Protein AF-A0A4R4IU76-F1 (afdb_monomer_lite)

pLDDT: mean 70.02, std 19.3, range [32.53, 90.44]

Secondary structure (DSSP, 8-state):
-EEEEEEEETT--S-BTTB-HHHHHHHHHHHHHT--SS-GGGSSS----SEEEEEEEEETTEEEEEEEEEEE-TTS-EEEEEEEEE-TT------SS--SS----

Foldseek 3Di:
DEEAEAEAALVDQDDDPNDGNVNVVVLVVVQVVPVPPPDPCVPVPPPDAPYKYWYWYDHPPAQKIKIWIWGADPVRDTHTHDIDIDRNPPPDDPDPDPPDDDPDD

Structure (mmCIF, N/CA/C/O backbone):
data_AF-A0A4R4IU76-F1
#
_entry.id   AF-A0A4R4IU76-F1
#
loop_
_atom_site.group_PDB
_atom_site.id
_atom_site.type_symbol
_atom_site.label_atom_id
_atom_site.label_alt_id
_atom_site.label_comp_id
_atom_site.label_asym_id
_atom_site.label_entity_id
_atom_site.label_seq_id
_atom_site.pdbx_PDB_ins_code
_atom_site.Cartn_x
_atom_site.Cartn_y
_atom_site.Cartn_z
_atom_site.occupancy
_atom_site.B_iso_or_equiv
_atom_site.auth_seq_id
_atom_site.auth_comp_id
_atom_site.auth_asym_id
_atom_site.auth_atom_id
_atom_site.pdbx_PDB_model_num
ATOM 1 N N . MET A 1 1 ? -16.902 -8.744 7.222 1.00 65.62 1 MET A N 1
ATOM 2 C CA . MET A 1 1 ? -15.601 -8.195 6.818 1.00 65.62 1 MET A CA 1
ATOM 3 C C . MET A 1 1 ? -15.558 -8.122 5.305 1.00 65.62 1 MET A C 1
ATOM 5 O O . MET A 1 1 ? -15.664 -9.162 4.661 1.00 65.62 1 MET A O 1
ATOM 9 N N . SER A 1 2 ? -15.517 -6.914 4.751 1.00 78.06 2 SER A N 1
ATOM 10 C CA . SER A 1 2 ? -15.351 -6.700 3.309 1.00 78.06 2 SER A CA 1
ATOM 11 C C . SER A 1 2 ? -13.887 -6.385 3.022 1.00 78.06 2 SER A C 1
ATOM 13 O O . SER A 1 2 ? -13.335 -5.484 3.650 1.00 78.06 2 SER A O 1
ATOM 15 N N . THR A 1 3 ? -13.270 -7.105 2.085 1.00 81.31 3 THR A N 1
ATOM 16 C CA . THR A 1 3 ? -11.884 -6.856 1.670 1.00 81.31 3 THR A CA 1
ATOM 17 C C . THR A 1 3 ? -11.855 -6.425 0.212 1.00 81.31 3 THR A C 1
ATOM 19 O O . THR A 1 3 ? -12.325 -7.151 -0.664 1.00 81.31 3 THR A O 1
ATOM 22 N N . THR A 1 4 ? -11.296 -5.247 -0.049 1.00 85.56 4 THR A N 1
ATOM 23 C CA . THR A 1 4 ? -11.069 -4.736 -1.405 1.00 85.56 4 THR A CA 1
ATOM 24 C C . THR A 1 4 ? -9.624 -4.993 -1.802 1.00 85.56 4 THR A C 1
ATOM 26 O O . THR A 1 4 ? -8.719 -4.602 -1.073 1.00 85.56 4 THR A O 1
ATOM 29 N N . HIS A 1 5 ? -9.402 -5.611 -2.959 1.00 84.94 5 HIS A N 1
ATOM 30 C CA . HIS A 1 5 ? -8.064 -5.808 -3.515 1.00 84.94 5 HIS A CA 1
ATOM 31 C C . HIS A 1 5 ? -7.875 -4.911 -4.734 1.00 84.94 5 HIS A C 1
ATOM 33 O O . HIS A 1 5 ? -8.685 -4.941 -5.663 1.00 84.94 5 HIS A O 1
ATOM 39 N N . LEU A 1 6 ? -6.802 -4.130 -4.725 1.00 87.19 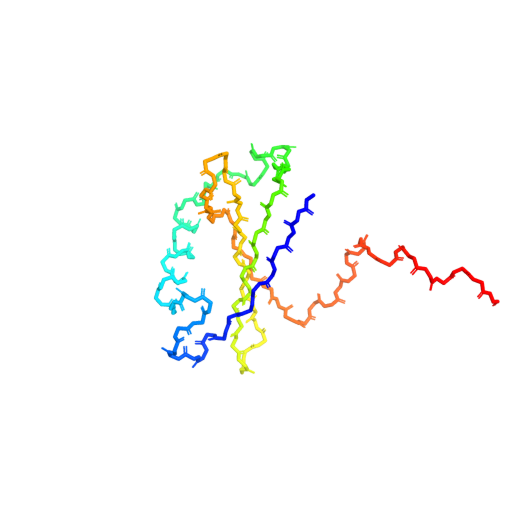6 LEU A N 1
ATOM 40 C CA . LEU A 1 6 ? -6.352 -3.314 -5.843 1.00 87.19 6 LEU A CA 1
ATOM 41 C C . LEU A 1 6 ? -4.980 -3.813 -6.283 1.00 87.19 6 LEU A C 1
ATOM 43 O O . LEU A 1 6 ? -4.152 -4.176 -5.449 1.00 87.19 6 LEU A O 1
ATOM 47 N N . TYR A 1 7 ? -4.749 -3.822 -7.591 1.00 86.25 7 TYR A N 1
ATOM 48 C CA . TYR A 1 7 ? -3.442 -4.122 -8.156 1.00 86.25 7 TYR A CA 1
ATOM 49 C C . TYR A 1 7 ? -2.845 -2.846 -8.733 1.00 86.25 7 TYR A C 1
ATOM 51 O O . TYR A 1 7 ? -3.543 -2.068 -9.379 1.00 86.25 7 TYR A O 1
ATOM 59 N N . PHE A 1 8 ? -1.559 -2.644 -8.498 1.00 86.94 8 PHE A N 1
ATOM 60 C CA . PHE A 1 8 ? -0.817 -1.490 -8.953 1.00 86.94 8 PHE A CA 1
ATOM 61 C C . PHE A 1 8 ? 0.443 -1.956 -9.687 1.00 86.94 8 PHE A C 1
ATOM 63 O O . PHE A 1 8 ? 1.275 -2.668 -9.122 1.00 86.94 8 PHE A O 1
ATOM 70 N N . ASP A 1 9 ? 0.589 -1.544 -10.945 1.00 86.06 9 ASP A N 1
ATOM 71 C CA . ASP A 1 9 ? 1.787 -1.803 -11.743 1.00 86.06 9 ASP A CA 1
ATOM 72 C C . ASP A 1 9 ? 2.838 -0.716 -11.488 1.00 86.06 9 ASP A C 1
ATOM 74 O O . ASP A 1 9 ? 2.675 0.422 -11.931 1.00 86.06 9 ASP A O 1
ATOM 78 N N . SER A 1 10 ? 3.923 -1.060 -10.792 1.00 83.25 10 SER A N 1
ATOM 79 C CA . SER A 1 10 ? 5.005 -0.119 -10.467 1.00 83.25 10 SER A CA 1
ATOM 80 C C . SER A 1 10 ? 5.873 0.286 -11.659 1.00 83.25 10 SER A C 1
ATOM 82 O O . SER A 1 10 ? 6.672 1.211 -11.535 1.00 83.25 10 SER A O 1
ATOM 84 N N . SER A 1 11 ? 5.733 -0.375 -12.813 1.00 83.94 11 SER A N 1
ATOM 85 C CA . SER A 1 11 ? 6.420 0.015 -14.053 1.00 83.94 11 SER A CA 1
ATOM 86 C C . SER A 1 11 ? 5.714 1.140 -14.812 1.00 83.94 11 SER A C 1
ATOM 88 O O . SER A 1 11 ? 6.295 1.727 -15.724 1.00 83.94 11 SER A O 1
ATOM 90 N N . SER A 1 12 ? 4.465 1.441 -14.453 1.00 83.88 12 SER A N 1
ATOM 91 C CA . SER A 1 12 ? 3.705 2.529 -15.057 1.00 83.88 12 SER A CA 1
ATOM 92 C C . SER A 1 12 ? 4.022 3.855 -14.371 1.00 83.88 12 SER A C 1
ATOM 94 O O . SER A 1 12 ? 3.962 3.958 -13.146 1.00 83.88 12 SER A O 1
ATOM 96 N N . ASP A 1 13 ? 4.290 4.889 -15.166 1.00 81.56 13 ASP A N 1
ATOM 97 C CA . ASP A 1 13 ? 4.432 6.271 -14.689 1.00 81.56 13 ASP A CA 1
ATOM 98 C C . ASP A 1 13 ? 3.074 6.992 -14.544 1.00 81.56 13 ASP A C 1
ATOM 100 O O . ASP A 1 13 ? 3.004 8.115 -14.038 1.00 81.56 13 ASP A O 1
ATOM 104 N N . GLU A 1 14 ? 1.979 6.366 -14.988 1.00 85.19 14 GLU A N 1
ATOM 105 C CA . GLU A 1 14 ? 0.628 6.918 -14.885 1.00 85.19 14 GLU A CA 1
ATOM 106 C C . GLU A 1 14 ? -0.016 6.614 -13.527 1.00 85.19 14 GLU A C 1
ATOM 108 O O . GLU A 1 14 ? 0.274 5.609 -12.871 1.00 85.19 14 GLU A O 1
ATOM 113 N N . SER A 1 15 ? -0.952 7.474 -13.112 1.00 86.50 15 SER A N 1
ATOM 114 C CA . SER A 1 15 ? -1.728 7.226 -11.903 1.00 86.50 15 SER A CA 1
ATOM 115 C C . SER A 1 15 ? -2.688 6.049 -12.090 1.00 86.50 15 SER A C 1
ATOM 117 O O . SER A 1 15 ? -3.423 5.958 -13.074 1.00 86.50 15 SER A O 1
ATOM 119 N N . GLN A 1 16 ? -2.719 5.152 -11.108 1.00 88.12 16 GLN A N 1
ATOM 120 C CA . GLN A 1 16 ? -3.595 3.980 -11.085 1.00 88.12 16 GLN A CA 1
ATOM 121 C C . GLN A 1 16 ? -4.380 3.985 -9.783 1.00 88.12 16 GLN A C 1
ATOM 123 O O . GLN A 1 16 ? -3.820 4.209 -8.714 1.00 88.12 16 GLN A O 1
ATOM 128 N N . HIS A 1 17 ? -5.694 3.773 -9.864 1.00 85.50 17 HIS A N 1
ATOM 129 C CA . HIS A 1 17 ? -6.578 3.824 -8.692 1.00 85.50 17 HIS A CA 1
ATOM 130 C C . HIS A 1 17 ? -6.442 5.123 -7.871 1.00 85.50 17 HIS A C 1
ATOM 132 O O . HIS A 1 17 ? -6.608 5.112 -6.656 1.00 85.50 17 HIS A O 1
ATOM 138 N N . SER A 1 18 ? -6.143 6.241 -8.546 1.00 86.62 18 SER A N 1
ATOM 139 C CA . SER A 1 18 ? -5.863 7.552 -7.937 1.00 86.62 18 SER A CA 1
ATOM 140 C C . SER A 1 18 ? -4.578 7.629 -7.097 1.00 86.62 18 SER A C 1
ATOM 142 O O . SER A 1 18 ? -4.378 8.622 -6.400 1.00 86.62 18 SER A O 1
ATOM 144 N N . PHE A 1 19 ? -3.693 6.635 -7.193 1.00 84.81 19 PHE A N 1
ATOM 145 C CA . PHE A 1 19 ? -2.356 6.640 -6.600 1.00 84.81 19 PHE A CA 1
ATOM 146 C C . PHE A 1 19 ? -1.282 6.856 -7.668 1.00 84.81 19 PHE A C 1
ATOM 148 O O . PHE A 1 19 ? -1.423 6.411 -8.807 1.00 84.81 19 PHE A O 1
ATOM 155 N N . THR A 1 20 ? -0.196 7.526 -7.291 1.00 90.38 20 THR A N 1
ATOM 156 C CA . THR A 1 20 ? 1.058 7.575 -8.058 1.00 90.38 20 THR A CA 1
ATOM 157 C C . THR A 1 20 ? 2.118 6.705 -7.380 1.00 90.38 20 THR A C 1
ATOM 159 O O . THR A 1 20 ? 1.987 6.370 -6.200 1.00 90.38 20 THR A O 1
ATOM 162 N N . ASN A 1 21 ? 3.201 6.388 -8.097 1.00 86.12 21 ASN A N 1
ATOM 163 C CA . ASN A 1 21 ? 4.361 5.687 -7.530 1.00 86.12 21 ASN A CA 1
ATOM 164 C C . ASN A 1 21 ? 4.936 6.402 -6.299 1.00 86.12 21 ASN A C 1
ATOM 166 O O . ASN A 1 21 ? 5.260 5.765 -5.302 1.00 86.12 21 ASN A O 1
ATOM 170 N N . GLU A 1 22 ? 5.039 7.732 -6.358 1.00 89.75 22 GLU A N 1
ATOM 171 C CA . GLU A 1 22 ? 5.543 8.556 -5.254 1.00 89.75 22 GLU A CA 1
ATOM 172 C C . GLU A 1 22 ? 4.649 8.438 -4.013 1.00 89.75 22 GLU A C 1
ATOM 174 O O . GLU A 1 22 ? 5.147 8.136 -2.933 1.00 89.75 22 GLU A O 1
ATOM 179 N N . MET A 1 23 ? 3.324 8.540 -4.180 1.00 89.19 23 MET A N 1
ATOM 180 C CA . MET A 1 23 ? 2.376 8.394 -3.069 1.00 89.19 23 MET A CA 1
ATOM 181 C C . MET A 1 23 ? 2.451 7.009 -2.418 1.00 89.19 23 MET A C 1
ATOM 183 O O . MET A 1 23 ? 2.338 6.894 -1.198 1.00 89.19 23 MET A O 1
ATOM 187 N N . LEU A 1 24 ? 2.633 5.950 -3.211 1.00 88.56 24 LEU A N 1
ATOM 188 C CA . LEU A 1 24 ? 2.792 4.600 -2.670 1.00 88.56 24 LEU A CA 1
ATOM 189 C C . LEU A 1 24 ? 4.115 4.445 -1.921 1.00 88.56 24 LEU A C 1
ATOM 191 O O . LEU A 1 24 ? 4.117 3.877 -0.832 1.00 88.56 24 LEU A O 1
ATOM 195 N N . ASN A 1 25 ? 5.212 4.994 -2.443 1.00 88.75 25 ASN A N 1
ATOM 196 C CA . ASN A 1 25 ? 6.499 4.996 -1.747 1.00 88.75 25 ASN A CA 1
ATOM 197 C C . ASN A 1 25 ? 6.427 5.748 -0.413 1.00 88.75 25 ASN A C 1
ATOM 199 O O . ASN A 1 25 ? 6.941 5.251 0.588 1.00 88.75 25 ASN A O 1
ATOM 203 N N . ASP A 1 26 ? 5.737 6.887 -0.363 1.00 90.44 26 ASP A N 1
ATOM 204 C CA . ASP A 1 26 ? 5.523 7.635 0.878 1.00 90.44 26 ASP A CA 1
ATOM 205 C C . ASP A 1 26 ? 4.725 6.823 1.905 1.00 90.44 26 ASP A C 1
ATOM 207 O O . ASP A 1 26 ? 5.072 6.802 3.086 1.00 90.44 26 ASP A O 1
ATOM 211 N N . ILE A 1 27 ? 3.692 6.095 1.467 1.00 88.00 27 ILE A N 1
ATOM 212 C CA . I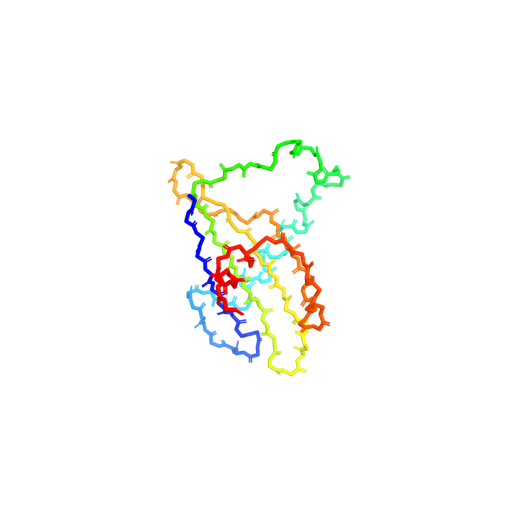LE A 1 27 ? 2.913 5.198 2.334 1.00 88.00 27 ILE A CA 1
ATOM 213 C C . ILE A 1 27 ? 3.780 4.048 2.856 1.00 88.00 27 ILE A C 1
ATOM 215 O O . ILE A 1 27 ? 3.726 3.719 4.042 1.00 88.00 27 ILE A O 1
ATOM 219 N N . ILE A 1 28 ? 4.584 3.436 1.987 1.00 86.06 28 ILE A N 1
ATOM 220 C CA . ILE A 1 28 ? 5.498 2.353 2.359 1.00 86.06 28 ILE A CA 1
ATOM 221 C C . ILE A 1 28 ? 6.488 2.853 3.414 1.00 86.06 28 ILE A C 1
ATOM 223 O O . ILE A 1 28 ? 6.637 2.223 4.463 1.00 86.06 28 ILE A O 1
ATOM 227 N N . ASN A 1 29 ? 7.106 4.010 3.172 1.00 86.12 29 ASN A N 1
ATOM 228 C CA . ASN A 1 29 ? 8.025 4.652 4.108 1.00 86.12 29 ASN A CA 1
ATOM 229 C C . ASN A 1 29 ? 7.333 4.971 5.432 1.00 86.12 29 ASN A C 1
ATOM 231 O O . ASN A 1 29 ? 7.859 4.615 6.481 1.00 86.12 29 ASN A O 1
ATOM 235 N N . TYR A 1 30 ? 6.123 5.534 5.398 1.00 84.00 30 TYR A N 1
ATOM 236 C CA . TYR A 1 30 ? 5.329 5.789 6.597 1.00 84.00 30 TYR A CA 1
ATOM 237 C C . TYR A 1 30 ? 5.124 4.511 7.418 1.00 84.00 30 TYR A C 1
ATOM 239 O O . TYR A 1 30 ? 5.346 4.521 8.629 1.00 84.00 30 TYR A O 1
ATOM 247 N N . VAL A 1 31 ? 4.751 3.396 6.783 1.00 83.12 31 VAL A N 1
ATOM 248 C CA . VAL A 1 31 ? 4.579 2.118 7.487 1.00 83.12 31 VAL A CA 1
ATOM 249 C C . VAL A 1 31 ? 5.904 1.623 8.059 1.00 83.12 31 VAL A C 1
ATOM 251 O O . VAL A 1 31 ? 5.911 1.152 9.191 1.00 83.12 31 VAL A O 1
ATOM 254 N N . TYR A 1 32 ? 7.021 1.732 7.332 1.00 81.12 32 TYR A N 1
ATOM 255 C CA . TYR A 1 32 ? 8.341 1.338 7.841 1.00 81.12 32 TYR A CA 1
ATOM 256 C C . TYR A 1 32 ? 8.809 2.204 9.017 1.00 81.12 32 TYR A C 1
ATOM 258 O O . TYR A 1 32 ? 9.315 1.661 9.998 1.00 81.12 32 TYR A O 1
ATOM 266 N N . GLU A 1 33 ? 8.621 3.521 8.949 1.00 81.06 33 GLU A N 1
ATOM 267 C CA . GLU A 1 33 ? 9.012 4.479 9.990 1.00 81.06 33 GLU A CA 1
ATOM 268 C C . GLU A 1 33 ? 8.152 4.352 11.250 1.00 81.06 33 GLU A C 1
ATOM 270 O O . GLU A 1 33 ? 8.653 4.479 12.367 1.00 81.06 33 GLU A O 1
ATOM 275 N N . ASN A 1 34 ? 6.862 4.052 11.078 1.00 70.12 34 ASN A N 1
ATOM 276 C CA . ASN A 1 34 ? 5.912 3.848 12.172 1.00 70.12 34 ASN A CA 1
ATOM 277 C C . ASN A 1 34 ? 5.793 2.374 12.576 1.00 70.12 34 ASN A C 1
ATOM 279 O O . ASN A 1 34 ? 4.993 2.025 13.451 1.00 70.12 34 ASN A O 1
ATOM 283 N N . ARG A 1 35 ? 6.612 1.491 11.987 1.00 64.06 35 ARG A N 1
ATOM 284 C CA . ARG A 1 35 ? 6.736 0.105 12.425 1.00 64.06 35 ARG A CA 1
ATOM 285 C C . ARG A 1 35 ? 7.381 0.129 13.801 1.00 64.06 35 ARG A C 1
ATOM 287 O O . ARG A 1 35 ? 8.599 0.218 13.938 1.00 64.06 35 ARG A O 1
ATOM 294 N N . HIS A 1 36 ? 6.562 0.055 14.845 1.00 52.59 36 HIS A N 1
ATOM 295 C CA . HIS A 1 36 ? 7.077 -0.145 16.188 1.00 52.59 36 HIS A CA 1
ATOM 296 C C . HIS A 1 36 ? 8.016 -1.366 16.175 1.00 52.59 36 HIS A C 1
ATOM 298 O O . HIS A 1 36 ? 7.636 -2.459 15.770 1.00 52.59 36 HIS A O 1
ATOM 304 N N . ILE A 1 37 ? 9.249 -1.187 16.663 1.00 48.78 37 ILE A N 1
ATOM 305 C CA . ILE A 1 37 ? 10.222 -2.267 16.945 1.00 48.78 37 ILE A CA 1
ATOM 306 C C . ILE A 1 37 ? 9.721 -3.152 18.120 1.00 48.78 37 ILE A C 1
ATOM 308 O O . ILE A 1 37 ? 10.399 -4.063 18.587 1.00 48.78 37 ILE A O 1
ATOM 312 N N . GLY A 1 38 ? 8.504 -2.906 18.616 1.00 40.78 38 GLY A N 1
ATOM 313 C CA . GLY A 1 38 ? 7.742 -3.839 19.431 1.00 40.78 38 GLY A CA 1
ATOM 314 C C . GLY A 1 38 ? 7.016 -4.826 18.525 1.00 40.78 38 GLY A C 1
ATOM 315 O O . GLY A 1 38 ? 6.344 -4.425 17.583 1.00 40.78 38 GLY A O 1
AT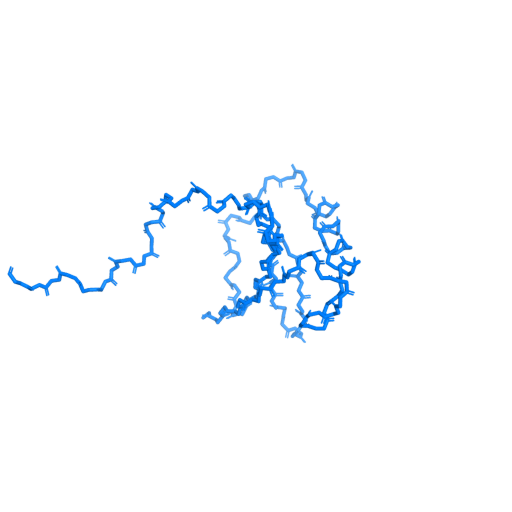OM 316 N N . SER A 1 39 ? 7.183 -6.117 18.810 1.00 37.72 39 SER A N 1
ATOM 317 C CA . SER A 1 39 ? 6.523 -7.241 18.146 1.00 37.72 39 SER A CA 1
ATOM 318 C C . SER A 1 39 ? 5.123 -6.897 17.615 1.00 37.72 39 SER A C 1
ATOM 320 O O . SER A 1 39 ? 4.301 -6.331 18.339 1.00 37.72 39 SER A O 1
ATOM 322 N N . ILE A 1 40 ? 4.827 -7.338 16.386 1.00 45.50 40 ILE A N 1
ATOM 323 C CA . ILE A 1 40 ? 3.470 -7.408 15.807 1.00 45.50 40 ILE A CA 1
ATOM 324 C C . ILE A 1 40 ? 2.465 -8.053 16.793 1.00 45.50 40 ILE A C 1
ATOM 326 O O . ILE A 1 40 ? 1.269 -7.806 16.694 1.00 45.50 40 ILE A O 1
ATOM 330 N N . SER A 1 41 ? 2.949 -8.798 17.797 1.00 38.12 41 SER A N 1
ATOM 331 C CA . SER A 1 41 ? 2.173 -9.321 18.929 1.00 38.12 41 SER A CA 1
ATOM 332 C C . SER A 1 41 ? 1.713 -8.287 19.967 1.00 38.12 41 SER A C 1
ATOM 334 O O . SER A 1 41 ? 1.126 -8.675 20.962 1.00 38.12 41 SER A O 1
ATOM 336 N N . SER A 1 42 ? 1.973 -6.987 19.816 1.00 40.25 42 SER A N 1
ATOM 337 C CA . SER A 1 42 ? 1.341 -5.984 20.697 1.00 40.25 42 SER A CA 1
ATOM 338 C C . SER A 1 42 ? -0.124 -5.714 20.319 1.00 40.25 42 SER A C 1
ATOM 340 O O . SER A 1 42 ? -0.876 -5.159 21.117 1.00 40.25 42 SER A O 1
ATOM 342 N N . PHE A 1 43 ? -0.557 -6.224 19.162 1.00 45.31 43 PHE A N 1
ATOM 343 C CA . PHE A 1 43 ? -1.944 -6.579 18.892 1.00 45.31 43 PHE A CA 1
ATOM 344 C C . PHE A 1 43 ? -2.125 -8.084 19.154 1.00 45.31 43 PHE A C 1
ATOM 346 O O . PHE A 1 43 ? -2.233 -8.875 18.223 1.00 45.31 43 PHE A O 1
ATOM 353 N N . ASP A 1 44 ? -2.148 -8.502 20.425 1.00 40.47 44 ASP A N 1
ATOM 354 C CA . ASP A 1 44 ? -2.450 -9.895 20.829 1.00 40.47 44 ASP A CA 1
ATOM 355 C C . ASP A 1 44 ? -3.845 -10.373 20.358 1.00 40.47 44 ASP A C 1
ATOM 357 O O . ASP A 1 44 ? -4.171 -11.555 20.428 1.00 40.47 44 ASP A O 1
ATOM 361 N N . ASN A 1 45 ? -4.654 -9.462 19.816 1.00 44.81 45 ASN A N 1
ATOM 362 C CA . ASN A 1 45 ? -5.780 -9.755 18.947 1.00 44.81 45 ASN A CA 1
ATOM 363 C C . ASN A 1 45 ? -5.524 -9.007 17.640 1.00 44.81 45 ASN A C 1
ATOM 365 O O . ASN A 1 45 ? -5.469 -7.776 17.684 1.00 44.81 45 ASN A O 1
ATOM 369 N N . GLU A 1 46 ? -5.364 -9.701 16.502 1.00 51.97 46 GLU A N 1
ATOM 370 C CA . GLU A 1 46 ? -5.412 -9.010 15.210 1.00 51.97 46 GLU A CA 1
ATOM 371 C C . GLU A 1 46 ? -6.713 -8.198 15.192 1.00 51.97 46 GLU A C 1
ATOM 373 O O . GLU A 1 46 ? -7.789 -8.783 15.365 1.00 51.97 46 GLU A O 1
ATOM 378 N N . PRO A 1 47 ? -6.640 -6.860 15.107 1.00 53.97 47 PRO A N 1
ATOM 379 C CA . PRO A 1 47 ? -7.833 -6.042 15.157 1.00 53.97 47 PRO A CA 1
ATOM 380 C C . PRO A 1 47 ? -8.746 -6.459 14.004 1.00 53.97 47 PRO A C 1
ATOM 382 O O . PRO A 1 47 ? -8.374 -6.400 12.833 1.00 53.97 47 PRO A O 1
ATOM 385 N N . VAL A 1 48 ? -9.931 -6.958 14.353 1.00 59.00 48 VAL A N 1
ATOM 386 C CA . VAL A 1 48 ? -10.949 -7.335 13.376 1.00 59.00 48 VAL A CA 1
ATOM 387 C C . VAL A 1 48 ? -11.544 -6.036 12.861 1.00 59.00 48 VAL A C 1
ATOM 389 O O . VAL A 1 48 ? -12.389 -5.430 13.514 1.00 59.00 48 VAL A O 1
ATOM 392 N N . PHE A 1 49 ? -11.054 -5.580 11.714 1.00 69.12 49 PHE A N 1
ATOM 393 C CA . PHE A 1 49 ? -11.622 -4.431 11.024 1.00 69.12 49 PHE A CA 1
ATOM 394 C C . PHE A 1 49 ? -12.855 -4.859 10.235 1.00 69.12 49 PHE A C 1
ATOM 396 O O . PHE A 1 49 ? -12.872 -5.927 9.622 1.00 69.12 49 PHE A O 1
ATOM 403 N N . ASP A 1 50 ? -13.889 -4.021 10.213 1.00 71.19 50 ASP A N 1
ATOM 404 C CA . ASP A 1 50 ? -15.096 -4.296 9.427 1.00 71.19 50 ASP A CA 1
ATOM 405 C C . ASP A 1 50 ? -14.823 -4.236 7.914 1.00 71.19 50 ASP A C 1
ATOM 407 O O . ASP A 1 50 ? -15.395 -5.010 7.131 1.00 71.19 50 ASP A O 1
ATOM 411 N N . GLU A 1 51 ? -13.890 -3.366 7.517 1.00 80.62 51 GLU A N 1
ATOM 412 C CA . GLU A 1 51 ? -13.451 -3.147 6.142 1.00 80.62 51 GLU A CA 1
ATOM 413 C C . GLU A 1 51 ? -11.920 -3.099 6.053 1.00 80.62 51 GLU A C 1
ATOM 415 O O . GLU A 1 51 ? -11.254 -2.404 6.825 1.00 80.62 51 GLU A O 1
ATOM 420 N N . MET A 1 52 ? -11.371 -3.812 5.070 1.00 83.50 52 MET A N 1
ATOM 421 C CA . MET A 1 52 ? -9.952 -3.775 4.722 1.00 83.50 52 MET A CA 1
ATOM 422 C C . MET A 1 52 ? -9.760 -3.483 3.235 1.00 83.50 52 MET A C 1
ATOM 424 O O . MET A 1 52 ? -10.570 -3.872 2.389 1.00 83.50 52 MET A O 1
ATOM 428 N N . MET A 1 53 ? -8.658 -2.813 2.912 1.00 86.88 53 MET A N 1
ATOM 429 C CA . MET A 1 53 ? -8.203 -2.606 1.541 1.00 86.88 53 MET A CA 1
ATOM 430 C C . MET A 1 53 ? -6.752 -3.061 1.430 1.00 86.88 53 MET A C 1
ATOM 432 O O . MET A 1 53 ? -5.932 -2.742 2.285 1.00 86.88 53 MET A O 1
ATOM 436 N N . ILE A 1 54 ? -6.443 -3.813 0.381 1.00 86.75 54 ILE A N 1
ATOM 437 C CA . ILE A 1 54 ? -5.108 -4.329 0.099 1.00 86.75 54 ILE A CA 1
ATOM 438 C C . ILE A 1 54 ? -4.691 -3.804 -1.268 1.00 86.75 54 ILE A C 1
ATOM 440 O O . ILE A 1 54 ? -5.417 -3.986 -2.247 1.00 86.75 54 ILE A O 1
ATOM 444 N N . ILE A 1 55 ? -3.534 -3.150 -1.330 1.00 88.06 55 ILE A N 1
ATOM 445 C CA . ILE A 1 55 ? -2.909 -2.721 -2.582 1.00 88.06 55 ILE A CA 1
ATOM 446 C C . ILE A 1 55 ? -1.706 -3.627 -2.828 1.00 88.06 55 ILE A C 1
ATOM 448 O O . ILE A 1 55 ? -0.728 -3.563 -2.085 1.00 88.06 55 ILE A O 1
ATOM 452 N N . GLY A 1 56 ? -1.794 -4.471 -3.853 1.00 87.81 56 GLY A N 1
ATOM 453 C CA . GLY A 1 56 ? -0.677 -5.269 -4.348 1.00 87.81 56 GLY A CA 1
ATOM 454 C C . GLY A 1 56 ? 0.098 -4.488 -5.401 1.00 87.81 56 GLY A C 1
ATOM 455 O O . GLY A 1 56 ? -0.464 -4.124 -6.429 1.00 87.81 56 GLY A O 1
ATOM 456 N N . ILE A 1 57 ? 1.373 -4.229 -5.145 1.00 86.38 57 ILE A N 1
ATOM 457 C CA . ILE A 1 57 ? 2.285 -3.492 -6.015 1.00 86.38 57 ILE A CA 1
ATOM 458 C C . ILE A 1 57 ? 3.215 -4.502 -6.670 1.00 86.38 57 ILE A C 1
ATOM 460 O O . ILE A 1 57 ? 4.053 -5.097 -5.996 1.00 86.38 57 ILE A O 1
ATOM 464 N N . GLY A 1 58 ? 3.066 -4.702 -7.973 1.00 84.00 58 GLY A N 1
ATOM 465 C CA . GLY A 1 58 ? 3.882 -5.635 -8.745 1.00 84.00 58 GLY A CA 1
ATOM 466 C C . GLY A 1 58 ? 4.618 -4.931 -9.875 1.00 84.00 58 GLY A C 1
ATOM 467 O O . GLY A 1 58 ? 4.139 -3.933 -10.411 1.00 84.00 58 GLY A O 1
ATOM 468 N N . HIS A 1 59 ? 5.771 -5.472 -10.261 1.00 76.06 59 HIS A N 1
ATOM 469 C CA . HIS A 1 59 ? 6.469 -5.066 -11.477 1.00 76.06 59 HIS A CA 1
ATOM 470 C C . HIS A 1 59 ? 6.401 -6.214 -12.500 1.00 76.06 59 HIS A C 1
ATOM 472 O O . HIS A 1 59 ? 6.826 -7.317 -12.177 1.00 76.06 59 HIS A O 1
ATOM 478 N N . PRO A 1 60 ? 5.971 -6.012 -13.759 1.00 73.38 60 PRO A N 1
ATOM 479 C CA . PRO A 1 60 ? 5.781 -7.099 -14.731 1.00 73.38 60 PRO A CA 1
ATOM 480 C C . PRO A 1 60 ? 7.024 -7.964 -14.993 1.00 73.38 60 PRO A C 1
ATOM 482 O O . PRO A 1 60 ? 6.913 -9.111 -15.420 1.00 73.38 60 PRO A O 1
ATOM 485 N N . MET A 1 61 ? 8.218 -7.407 -14.765 1.00 73.19 61 MET A N 1
ATOM 486 C CA . MET A 1 61 ? 9.504 -8.096 -14.956 1.00 73.19 61 MET A CA 1
ATOM 487 C C . MET A 1 61 ? 10.149 -8.630 -13.671 1.00 73.19 61 MET A C 1
ATOM 489 O O . MET A 1 61 ? 11.200 -9.265 -13.755 1.00 73.19 61 MET A O 1
ATOM 493 N N . VAL A 1 62 ? 9.569 -8.369 -12.497 1.00 69.69 62 VAL A N 1
ATOM 494 C CA . VAL A 1 62 ? 10.093 -8.844 -11.211 1.00 69.69 62 VAL A CA 1
ATOM 495 C C . VAL A 1 62 ? 9.006 -9.687 -10.561 1.00 69.69 62 VAL A C 1
ATOM 497 O O . VAL A 1 62 ? 7.864 -9.249 -10.506 1.00 69.69 62 VAL A O 1
ATOM 500 N N . PRO A 1 63 ? 9.313 -10.904 -10.094 1.00 63.59 63 PRO A N 1
ATOM 501 C CA . PRO A 1 63 ? 8.304 -11.702 -9.424 1.00 63.59 63 PRO A CA 1
ATOM 502 C C . PRO A 1 63 ? 7.762 -10.947 -8.194 1.00 63.59 63 PRO A C 1
ATOM 504 O O . PRO A 1 63 ? 6.558 -10.861 -7.997 1.00 63.59 63 PRO A O 1
ATOM 507 N N . ASP A 1 64 ? 8.630 -10.346 -7.399 1.00 66.69 64 ASP A N 1
ATOM 508 C CA . ASP A 1 64 ? 8.290 -9.750 -6.110 1.00 66.69 64 ASP A CA 1
ATOM 509 C C . ASP A 1 64 ? 7.119 -8.752 -6.194 1.00 66.69 64 ASP A C 1
ATOM 511 O O . ASP A 1 64 ? 7.127 -7.794 -6.968 1.00 66.69 64 ASP A O 1
ATOM 515 N N . THR A 1 65 ? 6.093 -9.009 -5.385 1.00 76.25 65 THR A N 1
ATOM 516 C CA . THR A 1 65 ? 4.918 -8.154 -5.214 1.00 76.25 65 THR A CA 1
ATOM 517 C C . THR A 1 65 ? 4.898 -7.661 -3.776 1.00 76.25 65 THR A C 1
ATOM 519 O O . THR A 1 65 ? 4.956 -8.463 -2.852 1.00 76.25 65 THR A O 1
ATOM 522 N N . LEU A 1 66 ? 4.798 -6.356 -3.560 1.00 84.06 66 LEU A N 1
ATOM 523 C CA . LEU A 1 66 ? 4.638 -5.784 -2.227 1.00 84.06 66 LEU A CA 1
ATOM 524 C C . LEU A 1 66 ? 3.150 -5.575 -1.943 1.00 84.06 66 LEU A C 1
ATOM 526 O O . LEU A 1 66 ? 2.465 -4.921 -2.722 1.00 84.06 66 LEU A O 1
ATOM 530 N N . GLU A 1 67 ? 2.637 -6.074 -0.826 1.00 87.75 67 GLU A N 1
ATOM 531 C CA . GLU A 1 67 ? 1.267 -5.798 -0.387 1.00 87.75 67 GLU A CA 1
ATOM 532 C C . GLU A 1 67 ? 1.229 -4.772 0.737 1.00 87.75 67 GLU A C 1
ATOM 534 O O . GLU A 1 67 ? 1.851 -4.959 1.785 1.00 87.75 67 GLU A O 1
ATOM 539 N N . ILE A 1 68 ? 0.425 -3.726 0.555 1.00 86.50 68 ILE A N 1
ATOM 540 C CA . ILE A 1 68 ? 0.114 -2.732 1.582 1.00 86.50 68 ILE A CA 1
ATOM 541 C C . ILE A 1 68 ? -1.313 -2.964 2.072 1.00 86.50 68 ILE A C 1
ATOM 543 O O . ILE A 1 68 ? -2.261 -2.952 1.287 1.00 86.50 68 ILE A O 1
ATOM 547 N N . ASN A 1 69 ? -1.470 -3.146 3.380 1.00 85.88 69 ASN A N 1
ATOM 548 C CA . ASN A 1 69 ? -2.754 -3.365 4.032 1.00 85.88 69 ASN A CA 1
ATOM 549 C C . ASN A 1 69 ? -3.231 -2.078 4.704 1.00 85.88 69 ASN A C 1
ATOM 551 O O . ASN A 1 69 ? -2.495 -1.446 5.471 1.00 85.88 69 ASN A O 1
ATOM 555 N N . PHE A 1 70 ? -4.490 -1.744 4.446 1.00 86.31 70 PHE A N 1
ATOM 556 C CA . PHE A 1 70 ? -5.186 -0.599 4.999 1.00 86.31 70 PHE A CA 1
ATOM 557 C C . PHE A 1 70 ? -6.387 -1.056 5.814 1.00 86.31 70 PHE A C 1
ATOM 559 O O . PHE A 1 70 ? -7.131 -1.958 5.419 1.00 86.31 70 PHE A O 1
ATOM 566 N N . MET A 1 71 ? -6.595 -0.372 6.927 1.00 85.75 71 MET A N 1
ATOM 567 C CA . MET A 1 71 ? -7.790 -0.484 7.751 1.00 85.75 71 MET A CA 1
ATOM 568 C C . MET A 1 71 ? -8.610 0.793 7.630 1.00 85.75 71 MET A C 1
ATOM 570 O O . MET A 1 71 ? -8.049 1.875 7.438 1.00 85.75 71 MET A O 1
ATOM 574 N N . ARG A 1 72 ? -9.928 0.678 7.765 1.00 82.69 72 ARG A N 1
ATOM 575 C CA . ARG A 1 72 ? -10.801 1.844 7.872 1.00 82.69 72 ARG A CA 1
ATOM 576 C C . ARG A 1 72 ? -11.100 2.139 9.337 1.00 82.69 72 ARG A C 1
ATOM 578 O O . ARG A 1 72 ? -11.466 1.228 10.076 1.00 82.69 72 ARG A O 1
ATOM 585 N N . ASP A 1 73 ? -10.923 3.385 9.760 1.00 79.38 73 ASP A N 1
ATOM 586 C CA . ASP A 1 73 ? -11.307 3.816 11.106 1.00 79.38 73 ASP A CA 1
ATOM 587 C C . ASP A 1 73 ? -12.814 4.123 11.214 1.00 79.38 73 ASP A C 1
ATOM 589 O O . ASP A 1 73 ? -13.545 4.148 10.221 1.00 79.38 73 ASP A O 1
ATOM 593 N N . G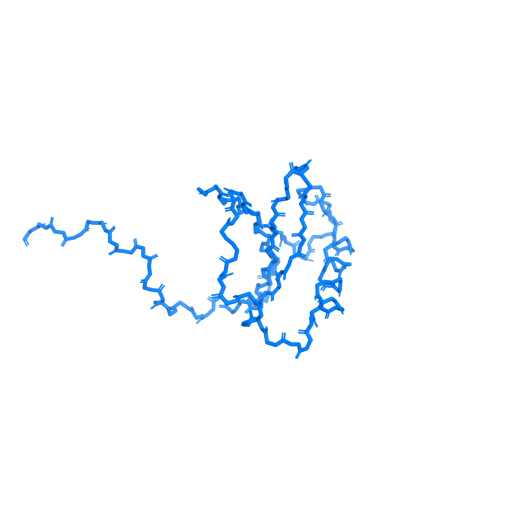LU A 1 74 ? -13.283 4.394 12.435 1.00 79.44 74 GLU A N 1
ATOM 594 C CA . GLU A 1 74 ? -14.683 4.755 12.716 1.00 79.44 74 GLU A CA 1
ATOM 595 C C . GLU A 1 74 ? -15.122 6.065 12.037 1.00 79.44 74 GLU A C 1
ATOM 597 O O . GLU A 1 74 ? -16.314 6.294 11.830 1.00 79.44 74 GLU A O 1
ATOM 602 N N . SER A 1 75 ? -14.168 6.927 11.671 1.00 82.19 75 SER A N 1
ATOM 603 C CA . SER A 1 75 ? -14.420 8.172 10.934 1.00 82.19 75 SER A CA 1
ATOM 604 C C . SER A 1 75 ? -14.488 7.952 9.417 1.00 82.19 75 SER A C 1
ATOM 606 O O . SER A 1 75 ? -14.796 8.879 8.667 1.00 82.19 75 SER A O 1
ATOM 608 N N . GLY A 1 76 ? -14.239 6.726 8.951 1.00 81.44 76 GLY A N 1
ATOM 609 C CA . GLY A 1 76 ? -14.258 6.347 7.549 1.00 81.44 76 GLY A CA 1
ATOM 610 C C . GLY A 1 76 ? -12.950 6.612 6.798 1.00 81.44 76 GLY A C 1
ATOM 611 O O . GLY A 1 76 ? -12.959 6.473 5.570 1.00 81.44 76 GLY A O 1
ATOM 612 N N . CYS A 1 77 ? -11.863 6.964 7.487 1.00 81.62 77 CYS A N 1
ATOM 613 C CA . CYS A 1 77 ? -10.539 7.210 6.913 1.00 81.62 77 CYS A CA 1
ATOM 614 C C . CYS A 1 77 ? -9.741 5.907 6.770 1.00 81.62 77 CYS A C 1
ATOM 616 O O . CYS A 1 77 ? -9.808 5.028 7.629 1.00 81.62 77 CYS A O 1
ATOM 618 N N . TRP A 1 78 ? -8.965 5.796 5.690 1.00 84.69 78 TRP A N 1
ATOM 619 C CA . TRP A 1 78 ? -8.094 4.648 5.432 1.00 84.69 78 TRP A CA 1
ATOM 620 C C . TRP A 1 78 ? -6.697 4.881 5.994 1.00 84.69 78 TRP A C 1
ATOM 622 O O . TRP A 1 78 ? -6.060 5.883 5.671 1.00 84.69 78 TRP A O 1
ATOM 632 N N . TRP A 1 79 ? -6.205 3.922 6.774 1.00 84.00 79 TRP A N 1
ATOM 633 C CA . TRP A 1 79 ? -4.897 3.981 7.415 1.00 84.00 79 TRP A CA 1
ATOM 634 C C . TRP A 1 79 ? -4.037 2.783 7.018 1.00 84.00 79 TRP A C 1
ATOM 636 O O . TRP A 1 79 ? -4.459 1.643 7.239 1.00 84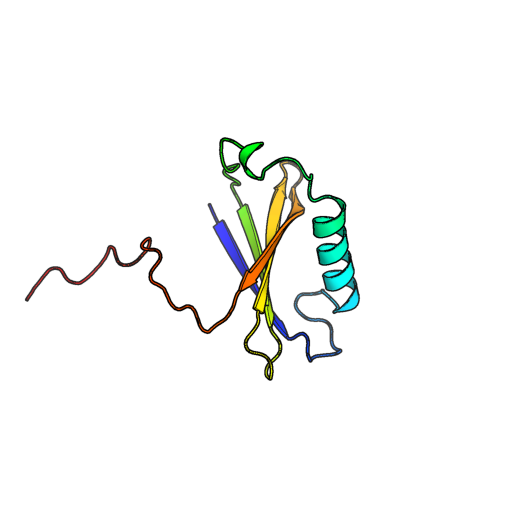.00 79 TRP A O 1
ATOM 646 N N . PRO A 1 80 ? -2.842 3.008 6.444 1.00 85.38 80 PRO A N 1
ATOM 647 C CA . PRO A 1 80 ? -1.903 1.934 6.167 1.00 85.38 80 PRO A CA 1
ATOM 648 C C . PRO A 1 80 ? -1.291 1.445 7.482 1.00 85.38 80 PRO A C 1
ATOM 650 O O . PRO A 1 80 ? -0.837 2.247 8.298 1.00 85.38 80 PRO A O 1
ATOM 653 N N . PHE A 1 81 ? -1.267 0.131 7.695 1.00 80.38 81 PHE A N 1
ATOM 654 C CA . PHE A 1 81 ? -0.767 -0.436 8.956 1.00 80.38 81 PHE A CA 1
ATOM 655 C C . PHE A 1 81 ? 0.242 -1.572 8.775 1.00 80.38 81 PHE A C 1
ATOM 657 O O . PHE A 1 81 ? 0.912 -1.955 9.736 1.00 80.38 81 PHE A O 1
ATOM 664 N N . ARG A 1 82 ? 0.359 -2.147 7.571 1.00 81.38 82 ARG A N 1
ATOM 665 C CA . ARG A 1 82 ? 1.251 -3.287 7.330 1.00 81.38 82 ARG A CA 1
ATOM 666 C C . ARG A 1 82 ? 1.683 -3.369 5.868 1.00 81.38 82 ARG A C 1
ATOM 668 O O . ARG A 1 82 ? 0.835 -3.300 4.983 1.00 81.38 82 ARG A O 1
ATOM 675 N N . CYS A 1 83 ? 2.976 -3.598 5.648 1.00 82.31 83 CYS A N 1
ATOM 676 C CA . CYS A 1 83 ? 3.556 -3.916 4.343 1.00 82.31 83 CYS A CA 1
ATOM 677 C C . CYS A 1 83 ? 4.193 -5.311 4.384 1.00 82.31 83 CYS A C 1
ATOM 679 O O . CYS A 1 83 ? 4.874 -5.635 5.364 1.00 82.31 83 CYS A O 1
ATOM 681 N N . HIS A 1 84 ? 3.988 -6.113 3.338 1.00 80.56 84 HIS A N 1
ATOM 682 C CA . HIS A 1 84 ? 4.559 -7.455 3.196 1.00 80.56 84 HIS A CA 1
ATOM 683 C C . HIS A 1 84 ? 5.160 -7.668 1.817 1.00 80.56 84 HIS A C 1
ATOM 685 O O . HIS A 1 84 ? 4.482 -7.456 0.816 1.00 80.56 84 HIS A O 1
ATOM 691 N N . ASP A 1 85 ? 6.391 -8.169 1.773 1.00 74.38 85 ASP A N 1
ATOM 692 C CA . ASP A 1 85 ? 6.988 -8.673 0.541 1.00 74.38 85 ASP A CA 1
ATOM 693 C C . ASP A 1 85 ? 6.419 -10.063 0.232 1.00 74.38 85 ASP A C 1
ATOM 695 O O . ASP A 1 85 ? 6.569 -11.007 1.015 1.00 74.38 85 ASP A O 1
ATOM 699 N N . ILE A 1 86 ? 5.766 -10.201 -0.916 1.00 69.94 86 ILE A N 1
ATOM 700 C CA . ILE A 1 86 ? 5.197 -11.450 -1.412 1.00 69.94 86 ILE A CA 1
ATOM 701 C C . ILE A 1 86 ? 5.988 -11.892 -2.632 1.00 69.94 86 ILE A C 1
ATOM 703 O O . ILE A 1 86 ? 5.938 -11.297 -3.704 1.00 69.94 86 ILE A O 1
ATOM 707 N N . LEU A 1 87 ? 6.701 -13.003 -2.484 1.00 59.31 87 LEU A N 1
ATOM 708 C CA . LEU A 1 87 ? 7.248 -13.722 -3.625 1.00 59.31 87 LEU A CA 1
ATOM 709 C C . LEU A 1 87 ? 6.085 -14.433 -4.342 1.00 59.31 87 LEU A C 1
ATOM 711 O O . LEU A 1 87 ? 5.467 -15.314 -3.737 1.00 59.31 87 LEU A O 1
ATOM 715 N N . PRO A 1 88 ? 5.819 -14.203 -5.639 1.00 52.22 88 PRO A N 1
ATOM 716 C CA . PRO A 1 88 ? 4.794 -14.930 -6.398 1.00 52.22 88 PRO A CA 1
ATOM 717 C C . PRO A 1 88 ? 5.194 -16.392 -6.680 1.00 52.22 88 PRO A C 1
ATOM 719 O O . PRO A 1 88 ? 4.540 -17.090 -7.448 1.00 52.22 88 PRO A O 1
ATOM 722 N N . GLY A 1 89 ? 6.281 -16.874 -6.068 1.00 43.38 89 GLY A N 1
ATOM 723 C CA . GLY A 1 89 ? 6.803 -18.233 -6.188 1.00 43.38 89 GLY A CA 1
ATOM 724 C C . GLY A 1 89 ? 6.617 -19.108 -4.948 1.00 43.38 89 GLY A C 1
ATOM 725 O O . GLY A 1 89 ? 7.111 -20.232 -4.943 1.00 43.38 89 GLY A O 1
ATOM 726 N N . VAL A 1 90 ? 5.914 -18.649 -3.906 1.00 41.22 90 VAL A N 1
ATOM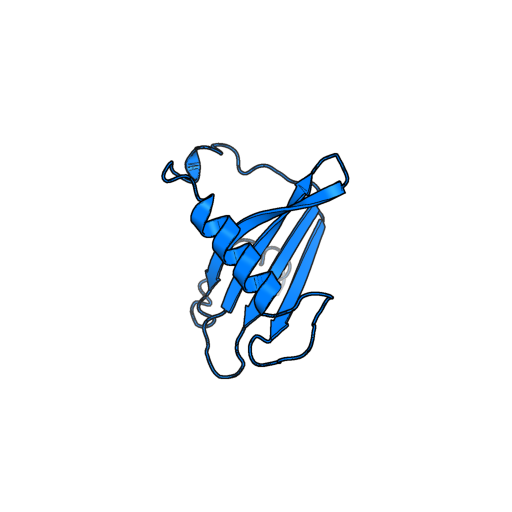 727 C CA . VAL A 1 90 ? 5.539 -19.492 -2.756 1.00 41.22 90 VAL A CA 1
ATOM 728 C C . VAL A 1 90 ? 4.023 -19.638 -2.729 1.00 41.22 90 VAL A C 1
ATOM 730 O O . VAL A 1 90 ? 3.316 -19.175 -1.844 1.00 41.22 90 VAL A O 1
ATOM 733 N N . ASN A 1 91 ? 3.535 -20.363 -3.731 1.00 38.75 91 ASN A N 1
ATOM 734 C CA . ASN A 1 91 ? 2.260 -21.068 -3.714 1.00 38.75 91 ASN A CA 1
ATOM 735 C C . ASN A 1 91 ? 2.325 -22.216 -2.680 1.00 38.75 91 ASN A C 1
ATOM 737 O O . ASN A 1 91 ? 2.207 -23.395 -3.012 1.00 38.75 91 ASN A O 1
ATOM 741 N N . VAL A 1 92 ? 2.606 -21.885 -1.418 1.00 38.25 92 VAL A N 1
ATOM 742 C CA . VAL A 1 92 ? 2.489 -22.809 -0.291 1.00 38.25 92 VAL A CA 1
ATOM 743 C C . VAL A 1 92 ? 1.202 -22.442 0.415 1.00 38.25 92 VAL A C 1
ATOM 745 O O . VAL A 1 92 ? 1.192 -21.615 1.311 1.00 38.25 92 VAL A O 1
ATOM 748 N N . TYR A 1 93 ? 0.107 -23.057 -0.025 1.00 37.84 93 TYR A N 1
ATOM 749 C CA . TYR A 1 93 ? -0.706 -23.899 0.854 1.00 37.84 93 TYR A CA 1
ATOM 750 C C . TYR A 1 93 ? -0.800 -23.501 2.346 1.00 37.84 93 TYR A C 1
ATOM 752 O O . TYR A 1 93 ? -0.736 -24.365 3.219 1.00 37.84 93 TYR A O 1
ATOM 760 N N . THR A 1 94 ? -1.088 -22.246 2.678 1.00 38.06 94 THR A N 1
ATOM 761 C CA . THR A 1 94 ? -1.668 -21.872 3.978 1.00 38.06 94 THR A CA 1
ATOM 762 C C . THR A 1 94 ? -3.191 -21.846 3.872 1.00 38.06 94 THR A C 1
ATOM 764 O O . THR A 1 94 ? -3.859 -20.839 4.031 1.00 38.06 94 THR A O 1
ATOM 767 N N . HIS A 1 95 ? -3.740 -23.020 3.558 1.00 39.41 95 HIS A N 1
ATOM 768 C CA . HIS A 1 95 ? -4.711 -23.712 4.408 1.00 39.41 95 HIS A CA 1
ATOM 769 C C . HIS A 1 95 ? -5.901 -22.945 5.027 1.00 39.41 95 HIS A C 1
ATOM 771 O O . HIS A 1 95 ? -6.383 -23.360 6.071 1.00 39.41 95 HIS A O 1
ATOM 777 N N . PHE A 1 96 ? -6.464 -21.922 4.388 1.00 37.47 96 PHE A N 1
ATOM 778 C CA . PHE A 1 96 ? -7.828 -21.469 4.699 1.00 37.47 96 PHE A CA 1
ATOM 779 C C . PHE A 1 96 ? -8.552 -21.070 3.412 1.00 37.47 96 PHE A C 1
ATOM 781 O O . PHE A 1 96 ? -8.501 -19.924 2.986 1.00 37.47 96 PHE A O 1
ATOM 788 N N . GLY A 1 97 ? -9.221 -22.033 2.766 1.00 32.53 97 GLY A N 1
ATOM 789 C CA . GLY A 1 97 ? -10.127 -21.695 1.662 1.00 32.53 97 GLY A CA 1
ATOM 790 C C . GLY A 1 97 ? -10.577 -22.814 0.725 1.00 32.53 97 GLY A C 1
ATOM 791 O O . GLY A 1 97 ? -11.608 -22.652 0.091 1.00 32.53 97 GLY A O 1
ATOM 792 N N . PHE A 1 98 ? -9.910 -23.974 0.670 1.00 34.44 98 PHE A N 1
ATOM 793 C CA . PHE A 1 98 ? -10.466 -25.169 0.005 1.00 34.44 98 PHE A CA 1
ATOM 794 C C . PHE A 1 98 ? -11.300 -26.012 0.983 1.00 34.44 98 PHE A C 1
ATOM 796 O O . PHE A 1 98 ? -11.151 -27.223 1.106 1.00 34.44 98 PHE A O 1
ATOM 803 N N . ALA A 1 99 ? -12.204 -25.357 1.703 1.00 43.00 99 ALA A N 1
ATOM 804 C CA . ALA A 1 99 ? -13.375 -26.017 2.253 1.00 43.00 99 ALA A CA 1
ATOM 805 C C . ALA A 1 99 ? -14.546 -25.560 1.392 1.00 43.00 99 ALA A C 1
ATOM 807 O O . ALA A 1 99 ? -15.083 -24.493 1.649 1.00 43.00 99 ALA A O 1
ATOM 808 N N . VAL A 1 100 ? -14.846 -26.321 0.333 1.00 41.00 100 VAL A N 1
ATOM 809 C CA . VAL A 1 100 ? -16.139 -26.458 -0.370 1.00 41.00 100 VAL A CA 1
ATOM 810 C C . VAL A 1 100 ? -15.846 -27.095 -1.742 1.00 41.00 100 VAL A C 1
ATOM 812 O O . VAL A 1 100 ? -15.204 -26.498 -2.595 1.00 41.00 100 VAL A O 1
ATOM 815 N N . LEU A 1 101 ? -16.362 -28.320 -1.923 1.00 38.69 101 LEU A N 1
ATOM 816 C CA . LEU A 1 101 ? -16.490 -29.097 -3.174 1.00 38.69 101 LEU A CA 1
ATOM 817 C C . LEU A 1 101 ? -15.338 -30.024 -3.604 1.00 38.69 101 LEU A C 1
ATOM 819 O O . LEU A 1 101 ? -14.850 -29.967 -4.725 1.00 38.69 101 LEU A O 1
ATOM 823 N N . SER A 1 102 ? -15.068 -31.039 -2.788 1.00 38.03 102 SER A N 1
ATOM 824 C CA . SER A 1 102 ? -14.854 -32.400 -3.319 1.00 38.03 102 SER A CA 1
ATOM 825 C C . SER A 1 102 ? -15.363 -33.453 -2.333 1.00 38.03 102 SER A C 1
ATOM 827 O O . SER A 1 102 ? -14.693 -34.407 -1.959 1.00 38.03 102 SER A O 1
ATOM 829 N N . GLY A 1 103 ? -16.615 -33.263 -1.911 1.00 41.41 103 GLY A N 1
ATOM 830 C CA . GLY A 1 103 ? -17.460 -34.333 -1.400 1.00 41.41 103 GLY A CA 1
ATOM 831 C C . GLY A 1 103 ? -18.455 -34.738 -2.481 1.00 41.41 103 GLY A C 1
ATOM 832 O O . GLY A 1 103 ? -19.450 -34.038 -2.653 1.00 41.41 103 GLY A O 1
ATOM 833 N N . ARG A 1 104 ? -18.160 -35.838 -3.189 1.00 35.03 104 ARG A N 1
ATOM 834 C CA . ARG A 1 104 ? -19.063 -36.817 -3.843 1.00 35.03 104 ARG A CA 1
ATOM 835 C C . ARG A 1 104 ? -18.445 -37.357 -5.134 1.00 35.03 104 ARG A C 1
ATOM 837 O O . ARG A 1 104 ? -18.200 -36.591 -6.061 1.00 35.03 104 ARG A O 1
ATOM 844 N N . GLY A 1 105 ? -18.303 -38.679 -5.188 1.00 35.69 105 GLY A N 1
ATOM 845 C CA . GLY A 1 105 ? -17.940 -39.457 -6.368 1.00 35.69 105 GLY A CA 1
ATOM 846 C C . GLY A 1 105 ? -17.207 -40.715 -5.971 1.00 35.69 105 GLY A C 1
ATOM 847 O O . GLY A 1 105 ? -15.999 -40.765 -6.266 1.00 35.69 105 GLY A O 1
#

Organism: NCBI:txid2100167

Sequence (105 aa):
MSTTHLYFDSSSDESQHSFTNEMLNDIINYVYENRHIGSISSFDNEPVFDEMMIIGIGHPMVPDTLEINFMRDESGCWWPFRCHDILPGVNVYTHFGFAVLSGRG

Radius of gyration: 16.29 Å; chains: 1; bounding box: 29×48×36 Å